Protein AF-A0A380DPU4-F1 (afdb_monomer)

Nearest PDB structures (foldseek):
  2m4g-assembly1_A  TM=4.116E-01  e=9.030E+00  Murine norovirus 1

Mean predicted aligned error: 7.86 Å

Organism: Staphylococcus aureus (NCBI:txid1280)

Structure (mmCIF, N/CA/C/O backbone):
data_AF-A0A380DPU4-F1
#
_entry.id   AF-A0A380DPU4-F1
#
loop_
_atom_site.group_PDB
_atom_site.id
_atom_site.type_symbol
_atom_site.label_atom_id
_atom_site.label_alt_id
_atom_site.label_comp_id
_atom_site.label_asym_id
_atom_site.label_entity_id
_atom_site.label_seq_id
_atom_site.pdbx_PDB_ins_code
_atom_site.Cartn_x
_atom_site.Cartn_y
_atom_site.Cartn_z
_atom_site.occupancy
_atom_site.B_iso_or_equiv
_atom_site.auth_seq_id
_atom_site.auth_comp_id
_atom_site.auth_asym_id
_atom_site.auth_atom_id
_atom_site.pdbx_PDB_model_num
ATOM 1 N N . MET A 1 1 ? 10.388 -18.380 -16.506 1.00 35.22 1 MET A N 1
ATOM 2 C CA . MET A 1 1 ? 9.875 -17.199 -15.783 1.00 35.22 1 MET A CA 1
ATOM 3 C C . MET A 1 1 ? 8.370 -17.164 -15.949 1.00 35.22 1 MET A C 1
ATOM 5 O O . MET A 1 1 ? 7.904 -16.974 -17.064 1.00 35.22 1 MET A O 1
ATOM 9 N N . THR A 1 2 ? 7.619 -17.447 -14.889 1.00 41.88 2 THR A N 1
ATOM 10 C CA . THR A 1 2 ? 6.157 -17.559 -14.950 1.00 41.88 2 THR A CA 1
ATOM 11 C C . THR A 1 2 ? 5.553 -16.200 -14.616 1.00 41.88 2 THR A C 1
ATOM 13 O O . THR A 1 2 ? 5.595 -15.747 -13.475 1.00 41.88 2 THR A O 1
ATOM 16 N N . LEU A 1 3 ? 5.068 -15.515 -15.649 1.00 45.56 3 LEU A N 1
ATOM 17 C CA . LEU A 1 3 ? 4.426 -14.210 -15.562 1.00 45.56 3 LEU A CA 1
ATOM 18 C C . LEU A 1 3 ? 3.056 -14.386 -14.889 1.00 45.56 3 LEU A C 1
ATOM 20 O O . LEU A 1 3 ? 2.090 -14.774 -15.544 1.00 45.56 3 LEU A O 1
ATOM 24 N N . VAL A 1 4 ? 2.956 -14.134 -13.582 1.00 51.09 4 VAL A N 1
ATOM 25 C CA . VAL A 1 4 ? 1.656 -14.109 -12.892 1.00 51.09 4 VAL A CA 1
ATOM 26 C C . VAL A 1 4 ? 0.960 -12.798 -13.266 1.00 51.09 4 VAL A C 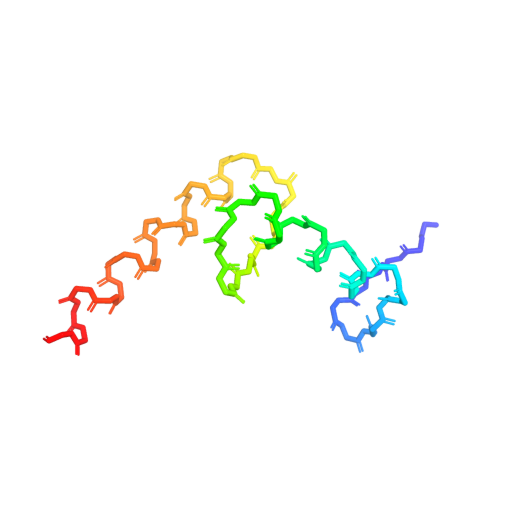1
ATOM 28 O O . VAL A 1 4 ? 1.078 -11.774 -12.598 1.00 51.09 4 VAL A O 1
ATOM 31 N N . SER A 1 5 ? 0.308 -12.796 -14.426 1.00 53.34 5 SER A N 1
ATOM 32 C CA . SER A 1 5 ? -0.575 -11.713 -14.851 1.00 53.34 5 SER A CA 1
ATOM 33 C C . SER A 1 5 ? -1.779 -11.635 -13.906 1.00 53.34 5 SER A C 1
ATOM 35 O O . SER A 1 5 ? -2.352 -12.665 -13.564 1.00 53.34 5 SER A O 1
ATOM 37 N N . ARG A 1 6 ? -2.236 -10.417 -13.562 1.00 54.88 6 ARG A N 1
ATOM 38 C CA . ARG A 1 6 ? -3.527 -10.163 -12.873 1.00 54.88 6 ARG A CA 1
ATOM 39 C C . ARG A 1 6 ? -4.751 -10.727 -13.621 1.00 54.88 6 ARG A C 1
ATOM 41 O O . ARG A 1 6 ? -5.854 -10.669 -13.091 1.00 54.88 6 ARG A O 1
ATOM 48 N N . ALA A 1 7 ? -4.566 -11.244 -14.838 1.00 53.88 7 ALA A N 1
ATOM 49 C CA . ALA A 1 7 ? -5.575 -11.989 -15.588 1.00 53.88 7 ALA A CA 1
ATOM 50 C C . ALA A 1 7 ? -5.862 -13.389 -15.011 1.00 53.88 7 ALA A C 1
ATOM 52 O O . ALA A 1 7 ? -6.883 -13.977 -15.353 1.00 53.88 7 ALA A O 1
ATOM 53 N N . PHE A 1 8 ? -5.001 -13.910 -14.131 1.00 55.06 8 PHE A N 1
ATOM 54 C CA . PHE A 1 8 ? -5.195 -15.194 -13.465 1.00 55.06 8 PHE A CA 1
ATOM 55 C C . PHE A 1 8 ? -5.256 -14.977 -11.952 1.00 55.06 8 PHE A C 1
ATOM 57 O O . PHE A 1 8 ? -4.378 -14.338 -11.369 1.00 55.06 8 PHE A O 1
ATOM 64 N N . HIS A 1 9 ? -6.318 -15.479 -11.315 1.00 57.59 9 HIS A N 1
ATOM 65 C CA . HIS A 1 9 ? -6.390 -15.536 -9.858 1.00 57.59 9 HIS A CA 1
ATOM 66 C C . HIS A 1 9 ? -5.256 -16.441 -9.373 1.00 57.59 9 HIS A C 1
ATOM 68 O O . HIS A 1 9 ? -5.190 -17.607 -9.745 1.00 57.59 9 HIS A O 1
ATOM 74 N N . SER A 1 10 ? -4.337 -15.881 -8.591 1.00 62.69 10 SER A N 1
ATOM 75 C CA . SER A 1 10 ? -3.370 -16.673 -7.841 1.00 62.69 10 SER A CA 1
ATOM 76 C C . SER A 1 10 ? -4.047 -17.089 -6.541 1.00 62.69 10 SER A C 1
ATOM 78 O O . SER A 1 10 ? -4.505 -16.216 -5.797 1.00 62.69 10 SER A O 1
ATOM 80 N N . ASP A 1 11 ? -4.123 -18.392 -6.274 1.00 68.00 11 ASP A N 1
ATOM 81 C CA . ASP A 1 11 ? -4.762 -18.955 -5.073 1.00 68.00 11 ASP A CA 1
ATOM 82 C C . ASP A 1 11 ? -4.181 -18.347 -3.779 1.00 68.00 11 ASP A C 1
ATOM 84 O O . ASP A 1 11 ? -4.865 -18.143 -2.780 1.00 68.00 11 ASP A O 1
ATOM 88 N N . ASN A 1 12 ? -2.915 -17.943 -3.841 1.00 75.06 12 ASN A N 1
ATOM 89 C CA . ASN A 1 12 ? -2.121 -17.376 -2.759 1.00 75.06 12 ASN A CA 1
ATOM 90 C C . ASN A 1 12 ? -2.505 -15.918 -2.441 1.00 75.06 12 ASN A C 1
ATOM 92 O O . ASN A 1 12 ? -2.212 -15.410 -1.356 1.00 75.06 12 ASN A O 1
ATOM 96 N N . LEU A 1 13 ? -3.098 -15.209 -3.407 1.00 78.25 13 LEU A N 1
ATOM 97 C CA . LEU A 1 13 ? -3.323 -13.770 -3.310 1.00 78.25 13 LEU A CA 1
ATOM 98 C C . LEU A 1 13 ? -4.513 -13.448 -2.396 1.00 78.25 13 LEU A C 1
ATOM 100 O O . LEU A 1 13 ? -4.468 -12.455 -1.672 1.00 78.25 13 LEU A O 1
ATOM 104 N N . GLY A 1 14 ? -5.542 -14.302 -2.379 1.00 83.06 14 GLY A N 1
ATOM 105 C CA . GLY A 1 14 ? -6.709 -14.150 -1.504 1.00 83.06 14 GLY A CA 1
ATOM 106 C C . GLY A 1 14 ? -6.342 -14.210 -0.019 1.00 83.06 14 GLY A C 1
ATOM 107 O O . GLY A 1 14 ? -6.656 -13.287 0.733 1.00 83.06 14 GLY A O 1
ATOM 108 N N . GLU A 1 15 ? -5.590 -15.237 0.391 1.00 86.00 15 GLU A N 1
ATOM 109 C CA . GLU A 1 15 ? -5.107 -15.345 1.774 1.00 86.00 15 GLU A CA 1
ATOM 110 C C . GLU A 1 15 ? -4.178 -14.192 2.161 1.00 86.00 15 GLU A C 1
ATOM 112 O O . GLU A 1 15 ? -4.194 -13.722 3.301 1.00 86.00 15 GLU A O 1
ATOM 117 N N . TRP A 1 16 ? -3.340 -13.741 1.225 1.00 87.94 16 TRP A N 1
ATOM 118 C CA . TRP A 1 16 ? -2.448 -12.612 1.460 1.00 87.94 16 TRP A CA 1
ATOM 119 C C . TRP A 1 16 ? -3.239 -11.322 1.715 1.00 87.94 16 TRP A C 1
ATOM 121 O O . TRP A 1 16 ? -2.945 -10.608 2.678 1.00 87.94 16 TRP A O 1
ATOM 131 N N . TYR A 1 17 ? -4.284 -11.061 0.920 1.00 89.31 17 TYR A N 1
ATOM 132 C CA . TYR A 1 17 ? -5.188 -9.933 1.145 1.00 89.31 17 TYR A CA 1
ATOM 133 C C . TYR A 1 17 ? -5.852 -10.001 2.518 1.00 89.31 17 TYR A C 1
ATOM 135 O O . TYR A 1 17 ? -5.854 -9.004 3.237 1.00 89.31 17 TYR A O 1
ATOM 143 N N . GLU A 1 18 ? -6.372 -11.164 2.912 1.00 89.38 18 GLU A N 1
ATOM 144 C CA . GLU A 1 18 ? -7.032 -11.329 4.207 1.00 89.38 18 GLU A CA 1
ATOM 145 C C . GLU A 1 18 ? -6.069 -11.067 5.376 1.00 89.38 18 GLU A C 1
ATOM 147 O O . GLU A 1 18 ? -6.401 -10.320 6.301 1.00 89.38 18 GLU A O 1
ATOM 152 N N . LYS A 1 19 ? -4.854 -11.625 5.316 1.00 90.50 19 LYS A N 1
ATOM 153 C CA . LYS A 1 19 ? -3.818 -11.441 6.346 1.00 90.50 19 LYS A CA 1
ATOM 154 C C . LYS A 1 19 ? -3.415 -9.971 6.482 1.00 90.50 19 LYS A C 1
ATOM 156 O O . LYS A 1 19 ? -3.351 -9.462 7.600 1.00 90.50 19 LYS A O 1
ATOM 161 N N . ILE A 1 20 ? -3.187 -9.273 5.368 1.00 92.31 20 ILE A N 1
ATOM 162 C CA . ILE A 1 20 ? -2.790 -7.857 5.380 1.00 92.31 20 ILE A CA 1
ATOM 163 C C . ILE A 1 20 ? -3.935 -6.947 5.831 1.00 92.31 20 ILE A C 1
ATOM 165 O O . ILE A 1 20 ? -3.701 -6.048 6.637 1.00 92.31 20 ILE A O 1
ATOM 169 N N . CYS A 1 21 ? -5.166 -7.185 5.375 1.00 92.12 21 CYS A N 1
ATOM 170 C CA . CYS A 1 21 ? -6.331 -6.418 5.819 1.00 92.12 21 CYS A CA 1
ATOM 171 C C . CYS A 1 21 ? -6.568 -6.574 7.329 1.00 92.12 21 CYS A C 1
ATOM 173 O O . CYS A 1 21 ? -6.772 -5.572 8.017 1.00 92.12 21 CYS A O 1
ATOM 175 N N . LYS A 1 22 ? -6.454 -7.802 7.863 1.00 93.88 22 LYS A N 1
ATOM 176 C CA . LYS A 1 22 ? -6.540 -8.074 9.309 1.00 93.88 22 LYS A CA 1
ATOM 177 C C . LYS A 1 22 ? -5.424 -7.386 10.093 1.00 93.88 22 LYS A C 1
ATOM 179 O O . LYS A 1 22 ? -5.702 -6.778 11.120 1.00 93.88 22 LYS A O 1
ATOM 184 N N . LEU A 1 23 ? -4.185 -7.443 9.600 1.00 92.75 23 LEU A N 1
ATOM 185 C CA . LEU A 1 23 ? -3.036 -6.807 10.249 1.00 92.75 23 LEU A CA 1
ATOM 186 C C . LEU A 1 23 ? -3.153 -5.275 10.271 1.00 92.75 23 LEU A C 1
ATOM 188 O O . LEU A 1 23 ? -2.855 -4.647 11.282 1.00 92.75 23 LEU A O 1
ATOM 192 N N . ALA A 1 24 ? -3.578 -4.671 9.161 1.00 90.44 24 ALA A N 1
ATOM 193 C CA . ALA A 1 24 ? -3.680 -3.220 9.018 1.00 90.44 24 ALA A CA 1
ATOM 194 C C . ALA A 1 24 ? -5.000 -2.636 9.560 1.00 90.44 24 ALA A C 1
ATOM 196 O O . ALA A 1 24 ? -5.141 -1.411 9.613 1.00 90.44 24 ALA A O 1
ATOM 197 N N . GLY A 1 25 ? -5.976 -3.480 9.916 1.00 93.06 25 GLY A N 1
ATOM 198 C CA . GLY A 1 25 ? -7.315 -3.053 10.333 1.00 93.06 25 GLY A CA 1
ATOM 199 C C . GLY A 1 25 ? -8.052 -2.266 9.243 1.00 93.06 25 GLY A C 1
ATOM 200 O O . GLY A 1 25 ? -8.682 -1.248 9.534 1.00 93.06 25 GLY A O 1
ATOM 201 N N . LYS A 1 26 ? -7.910 -2.673 7.976 1.00 91.56 26 LYS A N 1
ATOM 202 C CA . LYS A 1 26 ? -8.521 -2.014 6.808 1.00 91.56 26 LYS A CA 1
ATOM 203 C C . LYS A 1 26 ? -9.392 -2.990 6.029 1.00 91.56 26 LYS A C 1
ATOM 205 O O . LYS A 1 26 ? -9.055 -4.161 5.917 1.00 91.56 26 LYS A O 1
ATOM 210 N N . ASP A 1 27 ? -10.456 -2.480 5.412 1.00 90.50 27 ASP A N 1
ATOM 211 C CA . ASP A 1 27 ? -11.395 -3.305 4.637 1.00 90.50 27 ASP A CA 1
ATOM 212 C C . ASP A 1 27 ? -10.832 -3.765 3.285 1.00 90.50 27 ASP A C 1
ATOM 214 O O . ASP A 1 27 ? -11.276 -4.762 2.718 1.00 90.50 27 ASP A O 1
ATOM 218 N N . LYS A 1 28 ? -9.880 -3.011 2.722 1.00 89.94 28 LYS A N 1
ATOM 219 C CA . LYS A 1 28 ? -9.300 -3.263 1.398 1.00 89.94 28 LYS A CA 1
ATOM 220 C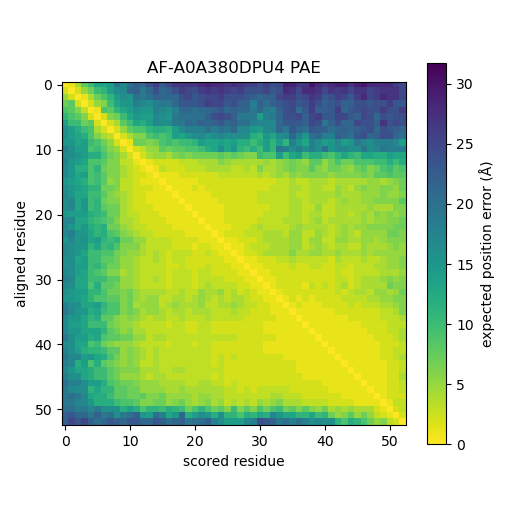 C . LYS A 1 28 ? -7.805 -2.972 1.406 1.00 89.94 28 LYS A C 1
ATOM 222 O O . LYS A 1 28 ? -7.364 -2.006 2.028 1.00 89.94 28 LYS A O 1
ATOM 227 N N . ALA A 1 29 ? -7.052 -3.752 0.638 1.00 90.44 29 ALA A N 1
ATOM 228 C CA . ALA A 1 29 ? -5.639 -3.523 0.362 1.00 90.44 29 ALA A CA 1
ATOM 229 C C . ALA A 1 29 ? -5.388 -3.516 -1.153 1.00 90.44 29 ALA A C 1
ATOM 231 O O . ALA A 1 29 ? -6.147 -4.105 -1.920 1.00 90.44 29 ALA A O 1
ATOM 232 N N . LEU A 1 30 ? -4.332 -2.822 -1.582 1.00 90.62 30 LEU A N 1
ATOM 233 C CA . LEU A 1 30 ? -3.914 -2.738 -2.982 1.00 90.62 30 LEU A CA 1
ATOM 234 C C . LEU A 1 30 ? -2.391 -2.955 -3.070 1.00 90.62 30 LEU A C 1
ATOM 236 O O . LEU A 1 30 ? -1.642 -2.053 -2.692 1.00 90.62 30 LEU A O 1
ATOM 240 N N . PRO A 1 31 ? -1.919 -4.133 -3.519 1.00 89.50 31 PRO A N 1
ATOM 241 C CA . PRO A 1 31 ? -0.500 -4.442 -3.625 1.00 89.50 31 PRO A CA 1
ATOM 242 C C . PRO A 1 31 ? 0.150 -3.689 -4.783 1.00 89.50 31 PRO A C 1
ATOM 244 O O . PRO A 1 31 ? -0.395 -3.637 -5.887 1.00 89.50 31 PRO A O 1
ATOM 247 N N . MET A 1 32 ? 1.356 -3.187 -4.531 1.00 92.06 32 MET A N 1
ATOM 248 C CA . MET A 1 32 ? 2.285 -2.656 -5.532 1.00 92.06 32 MET A CA 1
ATOM 249 C C . MET A 1 32 ? 3.644 -3.348 -5.355 1.00 92.06 32 MET A C 1
ATOM 251 O O . MET A 1 32 ? 3.918 -3.882 -4.280 1.00 92.06 32 MET A O 1
ATOM 255 N N . ASN A 1 33 ? 4.490 -3.360 -6.390 1.00 89.25 33 ASN A N 1
ATOM 256 C CA . ASN A 1 33 ? 5.766 -4.088 -6.341 1.00 89.25 33 ASN A CA 1
ATOM 257 C C . ASN A 1 33 ? 6.836 -3.337 -5.536 1.00 89.25 33 ASN A C 1
ATOM 259 O O . ASN A 1 33 ? 7.670 -3.961 -4.884 1.00 89.25 33 ASN A O 1
ATOM 263 N N . THR A 1 34 ? 6.815 -2.002 -5.569 1.00 91.50 34 THR A 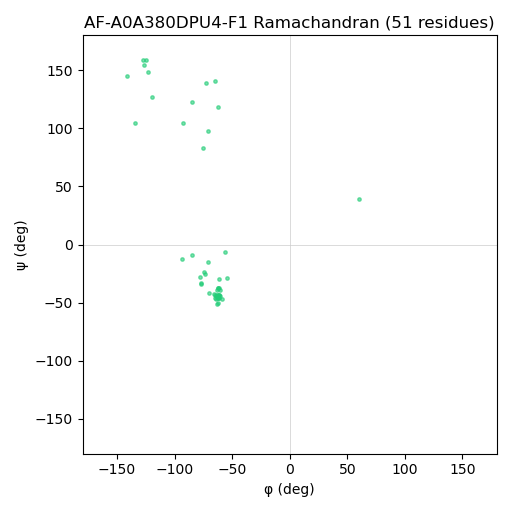N 1
ATOM 264 C CA . THR A 1 34 ? 7.773 -1.143 -4.860 1.00 91.50 34 THR A CA 1
ATOM 265 C C . THR A 1 34 ? 7.085 -0.141 -3.933 1.00 91.50 34 THR A C 1
ATOM 267 O O . THR A 1 34 ? 5.917 0.217 -4.105 1.00 91.50 34 THR A O 1
ATOM 270 N N . GLY A 1 35 ? 7.839 0.368 -2.952 1.00 90.12 35 GLY A N 1
ATOM 271 C CA . GLY A 1 35 ? 7.350 1.409 -2.043 1.00 90.12 35 GLY A CA 1
ATOM 272 C C . GLY A 1 35 ? 7.002 2.718 -2.760 1.00 90.12 35 GLY A C 1
ATOM 273 O O . GLY A 1 35 ? 5.996 3.344 -2.435 1.00 90.12 35 GLY A O 1
ATOM 274 N N . ALA A 1 36 ? 7.779 3.104 -3.777 1.00 94.62 36 ALA A N 1
ATOM 27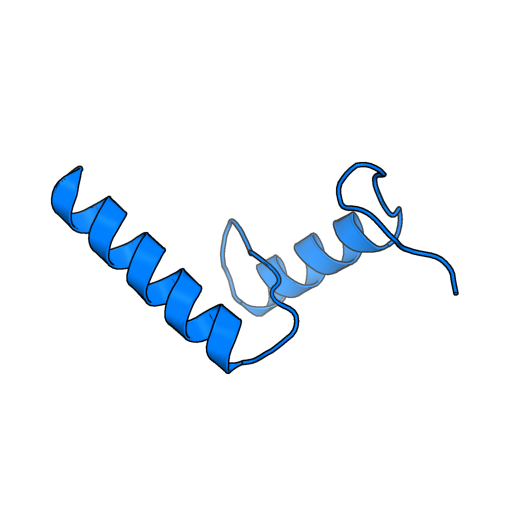5 C CA . ALA A 1 36 ? 7.510 4.308 -4.565 1.00 94.62 36 ALA A CA 1
ATOM 276 C C . ALA A 1 36 ? 6.163 4.212 -5.302 1.00 94.62 36 ALA A C 1
ATOM 278 O O . ALA A 1 36 ? 5.338 5.122 -5.210 1.00 94.62 36 ALA A O 1
ATOM 279 N N . GLU A 1 37 ? 5.890 3.074 -5.945 1.00 93.31 37 GLU A N 1
ATOM 280 C CA . GLU A 1 37 ? 4.605 2.818 -6.603 1.00 93.31 37 GLU A CA 1
ATOM 281 C C . GLU A 1 37 ? 3.426 2.844 -5.618 1.00 93.31 37 GLU A C 1
ATOM 283 O O . GLU A 1 37 ? 2.347 3.348 -5.952 1.00 93.31 37 GLU A O 1
ATOM 288 N N . ALA A 1 38 ? 3.614 2.330 -4.397 1.00 92.88 38 ALA A N 1
ATOM 289 C CA . ALA A 1 38 ? 2.594 2.383 -3.351 1.00 92.88 38 ALA A CA 1
ATOM 290 C C . ALA A 1 38 ? 2.267 3.830 -2.943 1.00 92.88 38 ALA A C 1
ATOM 292 O O . ALA A 1 38 ? 1.090 4.190 -2.851 1.00 92.88 38 ALA A O 1
ATOM 293 N N . VAL A 1 39 ? 3.285 4.681 -2.773 1.00 95.12 39 VAL A N 1
ATOM 294 C CA . VAL A 1 39 ? 3.105 6.103 -2.427 1.00 95.12 39 VAL A CA 1
ATOM 295 C C . VAL A 1 39 ? 2.399 6.864 -3.548 1.00 95.12 39 VAL A C 1
ATOM 297 O O . VAL A 1 39 ? 1.429 7.582 -3.291 1.00 95.12 39 VAL A O 1
ATOM 300 N N . GLU A 1 40 ? 2.812 6.681 -4.802 1.00 97.06 40 GLU A N 1
ATOM 301 C CA . GLU A 1 40 ? 2.128 7.309 -5.937 1.00 97.06 40 GLU A CA 1
ATOM 302 C C . GLU A 1 40 ? 0.662 6.875 -6.041 1.00 97.06 40 GLU A C 1
ATOM 304 O O . GLU A 1 40 ? -0.219 7.683 -6.347 1.00 97.06 40 GLU A O 1
ATOM 309 N N . THR A 1 41 ? 0.388 5.598 -5.775 1.00 94.88 41 THR A N 1
ATOM 310 C CA . THR A 1 41 ? -0.969 5.046 -5.789 1.00 94.88 41 THR A CA 1
ATOM 311 C C . THR A 1 41 ? -1.827 5.651 -4.686 1.00 94.88 41 THR A C 1
ATOM 313 O O . THR A 1 41 ? -2.967 6.041 -4.949 1.00 94.88 41 THR A O 1
ATOM 316 N N . ALA A 1 42 ? -1.275 5.813 -3.482 1.00 93.62 42 ALA A N 1
ATOM 317 C CA . ALA A 1 42 ? -1.954 6.484 -2.379 1.00 93.62 42 ALA A CA 1
ATOM 318 C C . ALA A 1 42 ? -2.303 7.941 -2.730 1.00 93.62 42 ALA A C 1
ATOM 320 O O . ALA A 1 42 ? -3.443 8.364 -2.534 1.00 93.62 42 ALA A O 1
ATOM 321 N N . LEU A 1 43 ? -1.372 8.687 -3.337 1.00 96.3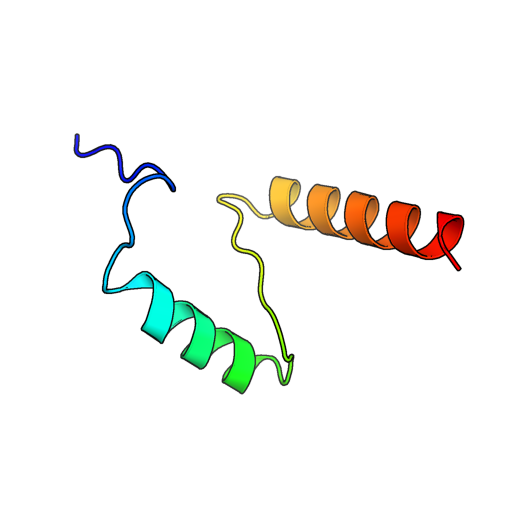8 43 LEU A N 1
ATOM 322 C CA . LEU A 1 43 ? -1.615 10.063 -3.789 1.00 96.38 43 LEU A CA 1
ATOM 323 C C . LEU A 1 43 ? -2.703 10.137 -4.868 1.00 96.38 43 LEU A C 1
ATOM 325 O O . LEU A 1 43 ? -3.580 11.002 -4.808 1.00 96.38 43 LEU A O 1
ATOM 329 N N . LYS A 1 44 ? -2.682 9.221 -5.842 1.00 95.44 44 LYS A N 1
ATOM 330 C CA . LYS A 1 44 ? -3.717 9.128 -6.885 1.00 95.44 44 LYS A CA 1
ATOM 331 C C . LYS A 1 44 ? -5.092 8.831 -6.278 1.0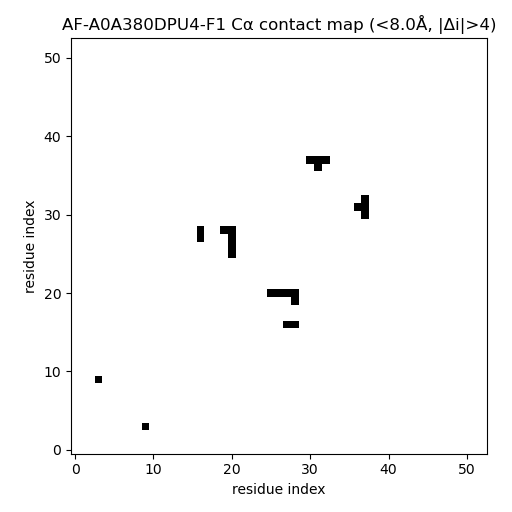0 95.44 44 LYS A C 1
ATOM 333 O O . LYS A 1 44 ? -6.071 9.472 -6.663 1.00 95.44 44 LYS A O 1
ATOM 338 N N . ALA A 1 45 ? -5.167 7.909 -5.318 1.00 93.56 45 ALA A N 1
ATOM 339 C CA . ALA A 1 45 ? -6.406 7.573 -4.621 1.00 93.56 45 ALA A CA 1
ATOM 340 C C . ALA A 1 45 ? -6.952 8.763 -3.814 1.00 93.56 45 ALA A C 1
ATOM 342 O O . ALA A 1 45 ? -8.126 9.101 -3.958 1.00 93.56 45 ALA A O 1
ATOM 343 N N . ALA A 1 46 ? -6.096 9.442 -3.043 1.00 95.38 46 ALA A N 1
ATOM 344 C CA . ALA A 1 46 ? -6.473 10.604 -2.240 1.00 95.38 46 ALA A CA 1
ATOM 345 C C . ALA A 1 46 ? -6.983 11.769 -3.105 1.00 95.38 46 ALA A C 1
ATOM 347 O O . ALA A 1 46 ? -8.039 12.332 -2.822 1.00 95.38 46 ALA A O 1
ATOM 348 N N . ARG A 1 47 ? -6.286 12.087 -4.206 1.00 96.44 47 ARG A N 1
ATOM 349 C CA . ARG A 1 47 ? -6.714 13.135 -5.152 1.00 96.44 47 ARG A CA 1
ATOM 350 C C . ARG A 1 47 ? -8.056 12.807 -5.795 1.00 96.44 47 ARG A C 1
ATOM 352 O O . ARG A 1 47 ? -8.929 13.665 -5.862 1.00 96.44 47 ARG A O 1
ATOM 359 N N . ARG A 1 48 ? -8.236 11.563 -6.251 1.00 93.88 48 ARG A N 1
ATOM 360 C CA . ARG A 1 48 ? -9.500 11.125 -6.858 1.00 93.88 48 ARG A CA 1
ATOM 361 C C . ARG A 1 48 ? -10.657 11.186 -5.865 1.00 93.88 48 ARG A C 1
ATOM 363 O O . ARG A 1 48 ? -11.757 11.546 -6.265 1.00 93.88 48 ARG A O 1
ATOM 370 N N . TRP A 1 49 ? -10.415 10.815 -4.609 1.00 94.31 49 TRP A N 1
ATOM 371 C CA . TRP A 1 49 ? -11.414 10.925 -3.553 1.00 94.31 49 TRP A CA 1
ATOM 372 C C . TRP A 1 49 ? -11.798 12.389 -3.324 1.00 94.31 49 TRP A C 1
ATOM 374 O O . TRP A 1 49 ? -12.967 12.717 -3.458 1.00 94.31 49 TRP A O 1
ATOM 384 N N . GLY A 1 50 ? -10.821 13.280 -3.129 1.00 92.94 50 GLY A N 1
ATOM 385 C CA . GLY A 1 50 ? -11.080 14.704 -2.889 1.00 92.94 50 GLY A CA 1
ATOM 386 C C . GLY A 1 50 ? -11.803 15.438 -4.027 1.00 92.94 50 GLY A C 1
ATOM 387 O O . GLY A 1 50 ? -12.546 16.366 -3.752 1.00 92.94 50 GLY A O 1
ATOM 388 N N . ILE A 1 51 ? -11.626 15.020 -5.287 1.00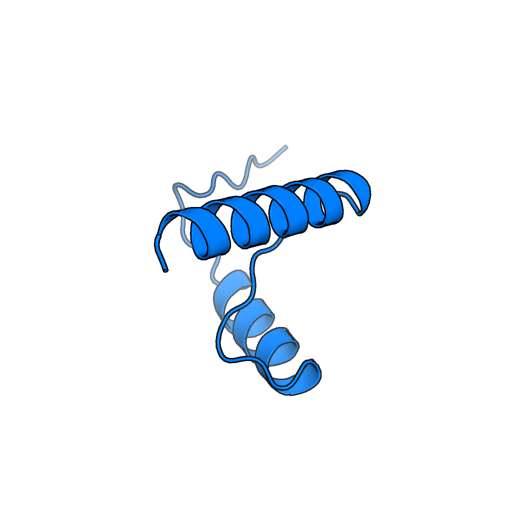 89.38 51 ILE A N 1
ATOM 389 C CA . ILE A 1 51 ? -12.365 15.584 -6.438 1.00 89.38 51 ILE A CA 1
ATOM 390 C C . ILE A 1 51 ? -13.803 15.042 -6.523 1.00 89.38 51 ILE A C 1
ATOM 392 O O . ILE A 1 51 ? -14.668 15.686 -7.107 1.00 89.38 51 ILE A O 1
ATOM 396 N N . ARG A 1 52 ? -14.049 13.828 -6.016 1.00 72.69 52 ARG A N 1
ATOM 397 C CA . ARG A 1 52 ? -15.348 13.144 -6.123 1.00 72.69 52 ARG A CA 1
ATOM 398 C C . ARG A 1 52 ? -16.262 13.379 -4.911 1.00 72.69 52 ARG A C 1
ATOM 400 O O . ARG A 1 52 ? -17.429 12.999 -4.989 1.00 72.69 52 ARG A O 1
ATOM 407 N N . CYS A 1 53 ? -15.731 13.932 -3.823 1.00 54.69 53 CYS A N 1
ATOM 408 C CA . CYS A 1 53 ? -16.503 14.369 -2.661 1.00 54.69 53 CYS A CA 1
ATOM 409 C C . CYS A 1 53 ? -17.299 15.644 -2.946 1.00 54.69 53 CYS A C 1
ATOM 411 O O . CYS A 1 53 ? -16.814 16.476 -3.743 1.00 54.69 53 CYS A O 1
#

Radius of gyration: 13.61 Å; Cα contacts (8 Å, |Δi|>4): 12; chains: 1; bounding box: 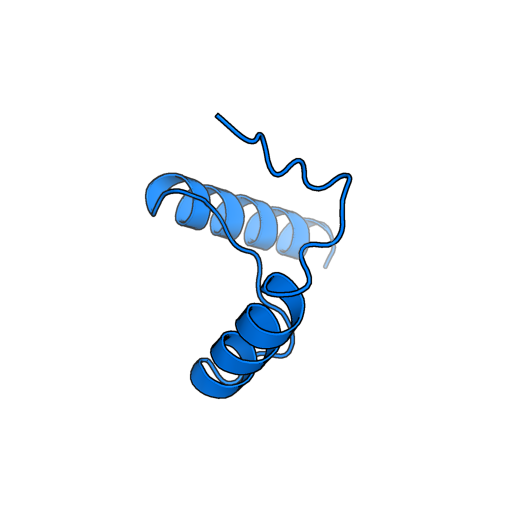26×34×26 Å

Secondary structure (DSSP, 8-state):
-----TTS--HHHHHHHHHHHHHHT-S-----SSHHHHHHHHHHHHHHHHHH-

InterPro domains:
  IPR005814 Aminotransferase class-III [PF00202] (1-51)
  IPR015421 Pyridoxal phosphate-dependent transferase, major domain [G3DSA:3.40.640.10] (1-51)
  IPR0154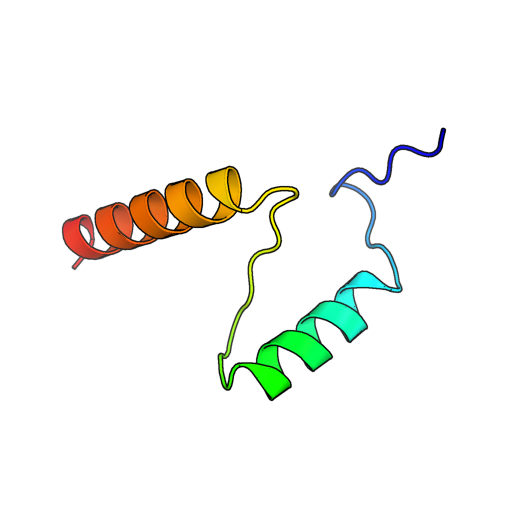24 Pyridoxal phosphate-dependent transferase [SSF53383] (2-49)
  IPR050103 Class-III Pyridoxal-phosphate-dependent Aminotransferase [PTHR11986] (1-50)

Sequence (53 aa):
MTLVSRAFHSDNLGEWYEKICKLAGKDKALPMNTGAEAVETALKAARRWGIRC

Foldseek 3Di:
DDPPPPVDDDPVVVVVQVVVCVVVVHPGDDDDPDPVVVVVVVVVVVVVVVVVD

Solvent-accessible surface area (backbone atoms only — not comparable to full-atom values): 3470 Å² total; per-residue (Å²): 135,86,80,85,50,90,88,51,90,54,82,68,52,60,60,49,49,53,54,51,20,64,74,69,73,39,97,73,81,82,92,59,97,46,72,67,57,43,53,54,49,51,52,53,51,52,52,54,48,65,72,70,103

pLDDT: mean 82.18, std 17.0, range [35.22, 97.06]